Protein AF-A0A2E0V6F6-F1 (afdb_monomer_lite)

Foldseek 3Di:
DPAADPVHNVVVHHPPPPPDDDPVCVVVVVVVLVCLVVVPPPPPVDDHDDPVVSVVVND

Sequence (59 aa):
MGCHGPDKQKARQRFDGVRGFQISDRHLWTKIYEQLSHGEMPPEDEPQLSSPDKAKLLA

Structure (mmCIF, N/CA/C/O backbone):
data_AF-A0A2E0V6F6-F1
#
_entry.id   AF-A0A2E0V6F6-F1
#
loop_
_atom_site.group_PDB
_atom_site.id
_atom_site.type_symbol
_atom_site.label_atom_id
_atom_site.label_alt_id
_atom_site.label_comp_id
_atom_site.label_asym_id
_atom_site.label_entity_id
_atom_site.label_seq_id
_atom_site.pdbx_PDB_ins_code
_atom_site.Cartn_x
_atom_site.Cartn_y
_atom_site.Cartn_z
_atom_site.occupancy
_atom_site.B_iso_or_equiv
_atom_site.auth_seq_id
_atom_site.auth_comp_id
_atom_site.auth_asym_id
_atom_site.auth_atom_id
_atom_site.pdbx_PDB_model_num
ATOM 1 N N . MET A 1 1 ? 4.236 -12.784 1.767 1.00 63.25 1 MET A N 1
ATOM 2 C CA . MET A 1 1 ? 3.352 -12.178 0.746 1.00 63.25 1 MET A CA 1
ATOM 3 C C . MET A 1 1 ? 1.945 -12.731 0.955 1.00 63.25 1 MET A C 1
ATOM 5 O O . MET A 1 1 ? 1.668 -13.805 0.452 1.00 63.25 1 MET A O 1
ATOM 9 N N . GLY A 1 2 ? 1.104 -12.074 1.765 1.00 79.31 2 GLY A N 1
ATOM 10 C CA . GLY A 1 2 ? -0.219 -12.610 2.140 1.00 79.31 2 GLY A CA 1
ATOM 11 C C . GLY A 1 2 ? -1.338 -12.273 1.146 1.00 79.31 2 GLY A C 1
ATOM 12 O O . GLY A 1 2 ? -2.037 -13.161 0.678 1.00 79.31 2 GLY A O 1
ATOM 13 N N . CYS A 1 3 ? -1.492 -10.996 0.778 1.00 86.38 3 CYS A N 1
ATOM 14 C CA . CYS A 1 3 ? -2.603 -10.534 -0.075 1.00 86.38 3 CYS A CA 1
ATOM 15 C C . CYS A 1 3 ? -2.253 -10.278 -1.551 1.00 86.38 3 CYS A C 1
ATOM 17 O O . CYS A 1 3 ? -3.168 -10.138 -2.361 1.00 86.38 3 CYS A O 1
ATOM 19 N N . HIS A 1 4 ? -0.964 -10.205 -1.888 1.00 90.00 4 HIS A N 1
ATOM 20 C CA . HIS A 1 4 ? -0.456 -9.779 -3.205 1.00 90.00 4 HIS A CA 1
ATOM 21 C C . HIS A 1 4 ? 0.674 -10.688 -3.722 1.00 90.00 4 HIS A C 1
ATOM 23 O O . HIS A 1 4 ? 1.617 -10.229 -4.371 1.00 90.00 4 HIS A O 1
ATOM 29 N N . GLY A 1 5 ? 0.602 -11.967 -3.349 1.00 85.12 5 GLY A N 1
ATOM 30 C CA . GLY A 1 5 ? 1.543 -13.021 -3.720 1.00 85.12 5 GLY A CA 1
ATOM 31 C C . GLY A 1 5 ? 0.988 -13.968 -4.793 1.00 85.12 5 GLY A C 1
ATOM 32 O O . GLY A 1 5 ? -0.083 -13.714 -5.346 1.00 85.12 5 GLY A O 1
ATOM 33 N N . PRO A 1 6 ? 1.684 -15.083 -5.075 1.00 85.44 6 PRO A N 1
ATOM 34 C CA . PRO A 1 6 ? 1.246 -16.061 -6.073 1.00 85.44 6 PRO A CA 1
ATOM 35 C C . PRO A 1 6 ? -0.112 -16.691 -5.728 1.00 85.44 6 PRO A C 1
ATOM 37 O O . PRO A 1 6 ? -0.932 -16.882 -6.623 1.00 85.44 6 PRO A O 1
ATOM 40 N N . ASP A 1 7 ? -0.376 -16.925 -4.440 1.00 84.75 7 ASP A N 1
ATOM 41 C CA . ASP A 1 7 ? -1.585 -17.611 -3.965 1.00 84.75 7 ASP A CA 1
ATOM 42 C C . ASP A 1 7 ? -2.811 -16.687 -3.865 1.00 84.75 7 ASP A C 1
ATOM 44 O O . ASP A 1 7 ? -3.954 -17.135 -3.948 1.00 84.75 7 ASP A O 1
ATOM 48 N N . LYS A 1 8 ? -2.593 -15.377 -3.687 1.00 82.56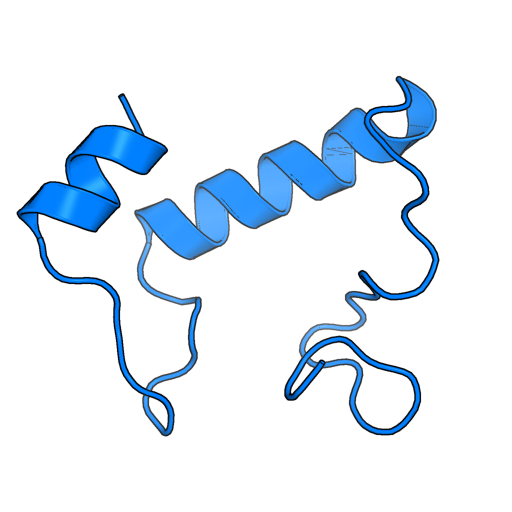 8 LYS A N 1
ATOM 49 C CA . LYS A 1 8 ? -3.654 -14.372 -3.521 1.00 82.56 8 LYS A CA 1
ATOM 50 C C . LYS A 1 8 ? -3.216 -13.058 -4.151 1.00 82.56 8 LYS A C 1
ATOM 52 O O . LYS A 1 8 ? -2.226 -12.466 -3.731 1.00 82.56 8 LYS A O 1
ATOM 57 N N . GLN A 1 9 ? -3.992 -12.596 -5.132 1.00 81.94 9 GLN A N 1
ATOM 58 C CA . GLN A 1 9 ? -3.779 -11.337 -5.854 1.00 81.94 9 GLN A CA 1
ATOM 59 C C . GLN A 1 9 ? -4.971 -10.400 -5.634 1.00 81.94 9 GLN A C 1
ATOM 61 O O . GLN A 1 9 ? -5.749 -10.114 -6.553 1.00 81.94 9 GLN A O 1
ATOM 66 N N . LYS A 1 10 ? -5.165 -9.948 -4.388 1.00 83.94 10 LYS A N 1
ATOM 67 C CA . LYS A 1 10 ? -6.270 -9.043 -4.038 1.00 83.94 10 LYS A CA 1
ATOM 68 C C . LYS A 1 10 ? -6.171 -7.781 -4.904 1.00 83.94 10 LYS A C 1
ATOM 70 O O . LYS A 1 10 ? -5.082 -7.269 -5.159 1.00 83.94 10 LYS A O 1
ATOM 75 N N . ALA A 1 11 ? -7.310 -7.335 -5.437 1.00 82.88 11 ALA A N 1
ATOM 76 C CA . ALA A 1 11 ? -7.399 -6.211 -6.375 1.00 82.88 11 ALA A CA 1
ATOM 77 C C . ALA A 1 11 ? -6.520 -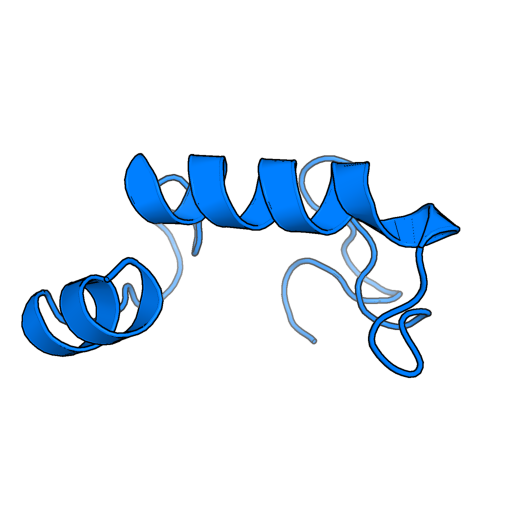6.336 -7.647 1.00 82.88 11 ALA A C 1
ATOM 79 O O . ALA A 1 11 ? -6.131 -5.318 -8.229 1.00 82.88 11 ALA A O 1
ATOM 80 N N . ARG A 1 12 ? -6.220 -7.578 -8.080 1.00 81.88 12 ARG A N 1
ATOM 81 C CA . ARG A 1 12 ? -5.341 -7.914 -9.224 1.00 81.88 12 ARG A CA 1
ATOM 82 C C . ARG A 1 12 ? -3.933 -7.336 -9.100 1.00 81.88 12 ARG A C 1
ATOM 84 O O . ARG A 1 12 ? -3.268 -7.081 -10.101 1.00 81.88 12 ARG A O 1
ATOM 91 N N . GLN A 1 13 ? -3.496 -7.105 -7.868 1.00 83.50 13 GLN A N 1
ATOM 92 C CA . GLN A 1 13 ? -2.217 -6.491 -7.599 1.00 83.50 13 GLN A CA 1
ATOM 93 C C . GLN A 1 13 ? -1.201 -7.555 -7.181 1.00 83.50 13 GLN A C 1
ATOM 95 O O . GLN A 1 13 ? -1.432 -8.288 -6.218 1.00 83.50 13 GLN A O 1
ATOM 100 N N . ARG A 1 14 ? -0.089 -7.631 -7.920 1.00 85.94 14 ARG A N 1
ATOM 101 C CA . ARG A 1 14 ? 1.053 -8.515 -7.654 1.00 85.94 14 ARG A CA 1
ATOM 102 C C . ARG A 1 14 ? 2.264 -7.707 -7.227 1.00 85.94 14 ARG A C 1
ATOM 104 O O . ARG A 1 14 ? 2.662 -6.791 -7.943 1.00 85.94 14 ARG A O 1
ATOM 111 N N . PHE A 1 15 ? 2.851 -8.071 -6.093 1.00 87.44 15 PHE A N 1
ATOM 112 C CA . PHE A 1 15 ? 4.102 -7.477 -5.612 1.00 87.44 15 PHE A CA 1
ATOM 113 C C . PHE A 1 15 ? 5.277 -8.458 -5.689 1.00 87.44 15 PHE A C 1
ATOM 115 O O . PHE A 1 15 ? 6.427 -8.040 -5.683 1.00 87.44 15 PHE A O 1
ATOM 122 N N . ASP A 1 16 ? 5.004 -9.757 -5.827 1.00 84.25 16 ASP A N 1
ATOM 123 C CA . ASP A 1 16 ? 5.999 -10.831 -5.939 1.00 84.25 16 ASP A CA 1
ATOM 124 C C . ASP A 1 16 ? 6.909 -10.711 -7.175 1.00 84.25 16 ASP A C 1
ATOM 126 O O . ASP A 1 16 ? 8.033 -11.203 -7.164 1.00 84.25 16 ASP A O 1
ATOM 130 N N . GLY A 1 17 ? 6.447 -10.036 -8.230 1.00 83.31 17 GLY A N 1
ATOM 131 C CA . GLY A 1 17 ? 7.237 -9.767 -9.436 1.00 83.31 17 GLY A CA 1
ATOM 132 C C . GLY A 1 17 ? 8.058 -8.472 -9.398 1.00 83.31 17 GLY A C 1
ATOM 133 O O . GLY A 1 17 ? 8.819 -8.214 -10.332 1.00 83.31 17 GLY A O 1
ATOM 134 N N . VAL A 1 18 ? 7.908 -7.643 -8.360 1.00 85.69 18 VAL A N 1
ATOM 135 C CA . VAL A 1 18 ? 8.559 -6.329 -8.279 1.00 85.69 18 VAL A CA 1
ATOM 136 C C . VAL A 1 18 ? 9.985 -6.507 -7.759 1.00 85.69 18 VAL A C 1
ATOM 138 O O . VAL A 1 18 ? 10.202 -6.858 -6.604 1.00 85.69 18 VAL A O 1
ATOM 141 N N . ARG A 1 19 ? 10.977 -6.258 -8.621 1.00 83.50 19 ARG A N 1
ATOM 142 C CA . ARG A 1 19 ? 12.413 -6.402 -8.296 1.00 83.50 19 ARG A CA 1
ATOM 143 C C . ARG A 1 19 ? 13.077 -5.105 -7.809 1.00 83.50 19 ARG A C 1
ATOM 145 O O . ARG A 1 19 ? 14.289 -5.071 -7.629 1.00 83.50 19 ARG A O 1
ATOM 152 N N . GLY A 1 20 ? 12.294 -4.046 -7.619 1.00 82.50 20 GLY A N 1
ATOM 153 C CA . GLY A 1 20 ? 12.747 -2.702 -7.262 1.00 82.50 20 GLY A CA 1
ATOM 154 C C . GLY A 1 20 ? 11.897 -1.635 -7.948 1.00 82.50 20 GLY A C 1
ATOM 155 O O . GLY A 1 20 ? 10.936 -1.958 -8.648 1.00 82.50 20 GLY A O 1
ATOM 156 N N . PHE A 1 21 ? 12.247 -0.361 -7.762 1.00 82.00 21 PHE A N 1
ATOM 157 C CA . PHE A 1 21 ? 11.584 0.720 -8.486 1.00 82.00 21 PHE A CA 1
ATOM 158 C C . PHE A 1 21 ? 11.970 0.681 -9.969 1.00 82.00 21 PHE A C 1
ATOM 160 O O . PHE A 1 21 ? 13.143 0.792 -10.323 1.00 82.00 21 PHE A O 1
ATOM 167 N N . GLN A 1 22 ? 10.967 0.562 -10.834 1.00 90.12 22 GLN A N 1
ATOM 168 C CA . GLN A 1 22 ? 11.096 0.750 -12.273 1.00 90.12 22 GLN A CA 1
ATOM 169 C C . GLN A 1 22 ? 10.105 1.821 -12.717 1.00 90.12 22 GLN A C 1
ATOM 171 O O . GLN A 1 22 ? 8.989 1.898 -12.206 1.00 90.12 22 GLN A O 1
ATOM 176 N N . ILE A 1 23 ? 10.487 2.632 -13.705 1.00 88.75 23 ILE A N 1
ATOM 177 C CA . ILE A 1 23 ? 9.614 3.690 -14.243 1.00 88.75 23 ILE A CA 1
ATOM 178 C C . ILE A 1 23 ? 8.307 3.097 -14.796 1.00 88.75 23 ILE A C 1
ATOM 180 O O . ILE A 1 23 ? 7.247 3.707 -14.651 1.00 88.75 23 ILE A O 1
ATOM 184 N N . SER A 1 24 ? 8.364 1.889 -15.368 1.00 88.44 24 SER A N 1
ATOM 185 C CA . SER A 1 24 ? 7.190 1.131 -15.826 1.00 88.44 24 SER A CA 1
ATOM 186 C C . SER A 1 24 ? 6.160 0.890 -14.721 1.00 88.44 24 SER A C 1
ATOM 188 O O . SER A 1 24 ? 4.964 0.836 -14.996 1.00 88.44 24 SER A O 1
ATOM 190 N N . ASP A 1 25 ? 6.611 0.811 -13.469 1.00 89.50 25 ASP A N 1
ATOM 191 C CA . ASP A 1 25 ? 5.788 0.461 -12.315 1.00 89.50 25 ASP A CA 1
ATOM 192 C C . ASP A 1 25 ? 5.226 1.711 -11.619 1.00 89.50 25 ASP A C 1
ATOM 194 O O . ASP A 1 25 ? 4.590 1.614 -10.574 1.00 8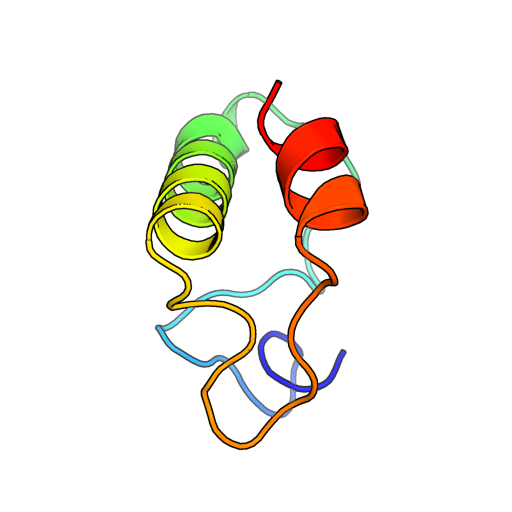9.50 25 ASP A O 1
ATOM 198 N N . ARG A 1 26 ? 5.418 2.911 -12.185 1.00 90.25 26 ARG A N 1
ATOM 199 C CA . ARG A 1 26 ? 4.949 4.173 -11.588 1.00 90.25 26 ARG A CA 1
ATOM 200 C C . ARG A 1 26 ? 3.464 4.135 -11.212 1.00 90.25 26 ARG A C 1
ATOM 202 O O . ARG A 1 26 ? 3.113 4.531 -10.108 1.00 90.25 26 ARG A O 1
ATOM 209 N N . HIS A 1 27 ? 2.609 3.632 -12.102 1.00 90.50 27 HIS A N 1
ATOM 210 C CA . HIS A 1 27 ? 1.166 3.527 -11.847 1.00 90.50 27 HIS A CA 1
ATOM 211 C C . HIS A 1 27 ? 0.846 2.592 -10.678 1.00 90.50 27 HIS A C 1
ATOM 213 O O . HIS A 1 27 ? -0.067 2.858 -9.900 1.00 90.50 27 HIS A O 1
ATOM 219 N N . LEU A 1 28 ? 1.614 1.510 -10.544 1.00 90.19 28 LEU A N 1
ATOM 220 C CA . LEU A 1 28 ? 1.499 0.587 -9.426 1.00 90.19 28 LEU A CA 1
ATOM 221 C C . LEU A 1 28 ? 1.802 1.308 -8.104 1.00 90.19 28 LEU A C 1
ATOM 223 O O . LEU A 1 28 ? 1.006 1.234 -7.170 1.00 90.19 28 LEU A O 1
ATOM 227 N N . TRP A 1 29 ? 2.900 2.061 -8.043 1.00 90.56 29 TRP A N 1
ATOM 228 C CA . TRP A 1 29 ? 3.264 2.825 -6.848 1.00 90.56 29 TRP A CA 1
ATOM 229 C C . TRP A 1 29 ? 2.241 3.910 -6.497 1.00 90.56 29 TRP A C 1
ATOM 231 O O . TRP A 1 29 ? 1.901 4.054 -5.325 1.00 90.56 29 TRP A O 1
ATOM 241 N N . THR A 1 30 ? 1.690 4.616 -7.491 1.00 92.12 30 THR A N 1
ATOM 242 C CA . THR A 1 30 ? 0.596 5.579 -7.271 1.00 92.12 30 THR A CA 1
ATOM 243 C C . THR A 1 30 ? -0.620 4.906 -6.639 1.00 92.12 30 THR A C 1
ATOM 245 O O . THR A 1 30 ? -1.122 5.381 -5.626 1.00 92.12 30 THR A O 1
ATOM 248 N N . LYS A 1 31 ? -1.040 3.752 -7.164 1.00 91.44 31 LYS A N 1
ATOM 249 C CA . LYS A 1 31 ? -2.178 3.006 -6.616 1.00 91.44 31 LYS A CA 1
ATOM 250 C C . LYS A 1 31 ? -1.924 2.524 -5.184 1.00 91.44 31 LYS A C 1
ATOM 252 O O . LYS A 1 31 ? -2.808 2.630 -4.342 1.00 91.44 31 LYS A O 1
ATOM 257 N N . ILE A 1 32 ? -0.719 2.030 -4.886 1.00 91.19 32 ILE A N 1
ATOM 258 C CA . ILE A 1 32 ? -0.324 1.651 -3.517 1.00 91.19 32 ILE A CA 1
ATOM 259 C C . ILE A 1 32 ? -0.460 2.848 -2.570 1.00 91.19 32 ILE A C 1
ATOM 261 O O . ILE A 1 32 ? -1.030 2.709 -1.490 1.00 91.19 32 ILE A O 1
ATOM 265 N N . TYR A 1 33 ? 0.044 4.015 -2.979 1.00 92.62 33 TYR A N 1
ATOM 266 C CA . TYR A 1 33 ? -0.016 5.233 -2.176 1.00 92.62 33 TYR A CA 1
ATOM 267 C C . TYR A 1 33 ? -1.461 5.662 -1.886 1.00 92.62 33 TYR A C 1
ATOM 269 O O . TYR A 1 33 ? -1.796 5.955 -0.739 1.00 92.62 33 TYR A O 1
ATOM 277 N N . GLU A 1 34 ? -2.334 5.649 -2.896 1.00 93.12 34 GLU A N 1
ATOM 278 C CA . GLU A 1 34 ? -3.758 5.979 -2.747 1.00 93.12 34 GLU A CA 1
ATOM 279 C C . GLU A 1 34 ? -4.467 5.017 -1.783 1.00 93.12 34 GLU A C 1
ATOM 281 O O . GLU A 1 34 ? -5.126 5.457 -0.841 1.00 93.12 34 GLU A O 1
ATOM 286 N N . GLN A 1 35 ? -4.268 3.707 -1.952 1.00 91.88 35 GLN A N 1
ATOM 287 C CA . GLN A 1 35 ? -4.886 2.693 -1.091 1.00 91.88 35 GLN A CA 1
ATOM 288 C C . GLN A 1 35 ? -4.419 2.799 0.364 1.00 91.88 35 GLN A C 1
ATOM 290 O O . GLN A 1 35 ? -5.231 2.695 1.286 1.00 91.88 35 GLN A O 1
ATOM 295 N N . LEU A 1 36 ? -3.124 3.051 0.588 1.00 91.69 36 LEU A N 1
ATOM 296 C CA . LEU A 1 36 ? -2.589 3.307 1.926 1.00 91.69 36 LEU A CA 1
ATOM 297 C C . LEU A 1 36 ? -3.193 4.581 2.520 1.00 91.69 36 LEU A C 1
ATOM 299 O O . LEU A 1 36 ? -3.638 4.572 3.668 1.00 91.69 36 LEU A O 1
ATOM 303 N N . SER A 1 37 ? -3.262 5.660 1.737 1.00 91.06 37 SER A N 1
ATOM 304 C CA . SER A 1 37 ? -3.826 6.947 2.157 1.00 91.06 37 SER A CA 1
ATOM 305 C C . SER A 1 37 ? -5.277 6.797 2.605 1.00 91.06 37 SER A C 1
ATOM 307 O O . SER A 1 37 ? -5.622 7.203 3.719 1.00 91.06 37 SER A O 1
ATOM 309 N N . HIS A 1 38 ? -6.091 6.099 1.814 1.00 91.06 38 HIS A N 1
ATOM 310 C CA . HIS A 1 38 ? -7.503 5.843 2.104 1.00 91.06 38 HIS A CA 1
ATOM 311 C C . HIS A 1 38 ? -7.735 4.783 3.192 1.00 91.06 38 HIS A C 1
ATOM 313 O O . HIS A 1 38 ? -8.847 4.663 3.693 1.00 91.06 38 HIS A O 1
ATOM 319 N N . GLY A 1 39 ? -6.699 4.045 3.609 1.00 89.50 39 GLY A N 1
ATOM 320 C CA . GLY A 1 39 ? -6.835 2.972 4.601 1.00 89.50 39 GLY A CA 1
ATOM 321 C C . GLY A 1 39 ? -7.462 1.691 4.045 1.00 89.50 39 GLY A C 1
ATOM 322 O O . GLY A 1 39 ? -7.912 0.852 4.813 1.00 89.50 39 GLY A O 1
ATOM 323 N N . GLU A 1 40 ? -7.472 1.522 2.722 1.00 90.50 40 GLU A N 1
ATOM 324 C CA . GLU A 1 40 ? -7.950 0.308 2.045 1.00 90.50 40 GLU A CA 1
ATOM 325 C C . GLU A 1 40 ? -6.918 -0.834 2.084 1.00 90.50 40 GLU A C 1
ATOM 327 O O . GLU A 1 40 ? -7.240 -1.988 1.781 1.00 90.50 40 GLU A O 1
ATOM 332 N N . MET A 1 41 ? -5.661 -0.508 2.413 1.00 91.50 41 MET A N 1
ATOM 333 C CA . MET A 1 41 ? -4.562 -1.457 2.553 1.00 91.50 41 MET A CA 1
ATOM 334 C C . MET A 1 41 ? -3.794 -1.222 3.867 1.00 91.50 41 MET A C 1
ATOM 336 O O . MET A 1 41 ? -3.387 -0.086 4.116 1.00 91.50 41 MET A O 1
ATOM 340 N N . PRO A 1 42 ? -3.504 -2.275 4.657 1.00 91.62 42 PRO A N 1
ATOM 341 C CA . PRO A 1 42 ? -4.031 -3.646 4.558 1.00 91.62 42 PRO A CA 1
ATOM 342 C C . PRO A 1 42 ? -5.571 -3.697 4.612 1.00 91.62 42 PRO A C 1
ATOM 344 O O . PRO A 1 42 ? -6.195 -2.689 4.923 1.00 91.62 42 PRO A O 1
ATOM 347 N N . PRO A 1 43 ? -6.223 -4.805 4.230 1.00 90.06 43 PRO A N 1
ATOM 348 C CA . PRO A 1 43 ? -7.675 -4.899 4.357 1.00 90.06 43 PRO A CA 1
ATOM 349 C C . PRO A 1 43 ? -8.119 -4.986 5.827 1.00 90.06 43 PRO A C 1
ATOM 351 O O . PRO A 1 43 ? -7.304 -5.253 6.701 1.00 90.06 43 PRO A O 1
ATOM 354 N N . GLU A 1 44 ? -9.411 -4.778 6.095 1.00 88.00 44 GLU A N 1
ATOM 355 C CA . GLU A 1 44 ? -9.971 -4.722 7.461 1.00 88.00 44 GLU A CA 1
ATOM 356 C C . GLU A 1 44 ? -9.734 -5.990 8.301 1.00 88.00 44 GLU A C 1
ATOM 358 O O . GLU A 1 44 ? -9.679 -5.914 9.525 1.00 88.00 44 GLU A O 1
ATOM 363 N N . ASP A 1 45 ? -9.586 -7.149 7.652 1.00 89.25 45 ASP A N 1
ATOM 364 C CA . ASP A 1 45 ? -9.300 -8.444 8.276 1.00 89.25 45 ASP A CA 1
ATOM 365 C C . ASP A 1 45 ? -7.822 -8.634 8.664 1.00 89.25 45 ASP A C 1
ATOM 367 O O . ASP A 1 45 ? -7.472 -9.637 9.284 1.00 89.25 45 ASP A O 1
ATOM 371 N N . GLU A 1 46 ? -6.957 -7.677 8.325 1.00 90.62 46 GLU A N 1
ATOM 372 C CA . GLU A 1 46 ? 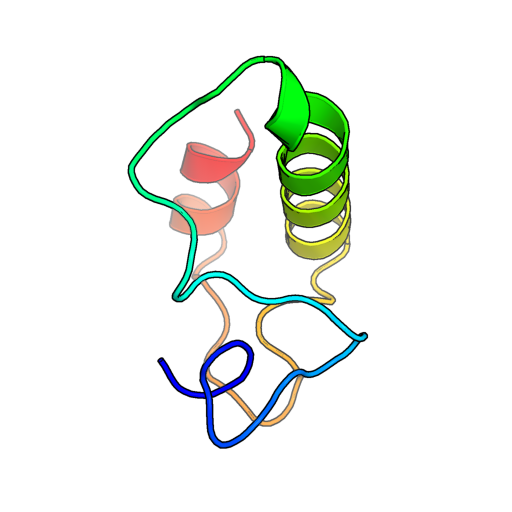-5.519 -7.714 8.572 1.00 90.62 46 GLU A CA 1
ATOM 373 C C . GLU A 1 46 ? -5.078 -6.535 9.465 1.00 90.62 46 GLU A C 1
ATOM 375 O O . GLU A 1 46 ? -5.700 -5.468 9.459 1.00 90.62 46 GLU A O 1
ATOM 380 N N . PRO A 1 47 ? -3.978 -6.673 10.227 1.00 90.75 47 PRO A N 1
ATOM 381 C CA . PRO A 1 47 ? -3.471 -5.591 11.066 1.00 90.75 47 PRO A CA 1
ATOM 382 C C . PRO A 1 47 ? -3.127 -4.330 10.259 1.00 90.75 47 PRO A C 1
ATOM 384 O O . PRO A 1 47 ? -2.292 -4.362 9.355 1.00 90.75 47 PRO A O 1
ATOM 387 N N . GLN A 1 48 ? -3.738 -3.202 10.628 1.00 89.62 48 GLN A N 1
ATOM 388 C CA . GLN A 1 48 ? -3.425 -1.888 10.065 1.00 89.62 48 GLN A CA 1
ATOM 389 C C . GLN A 1 48 ? -2.111 -1.323 10.611 1.00 89.62 48 GLN A C 1
ATOM 391 O O . GLN A 1 48 ? -1.681 -1.635 11.724 1.00 89.62 48 GLN A O 1
ATOM 396 N N . LEU A 1 49 ? -1.501 -0.423 9.839 1.00 88.31 49 LEU A N 1
ATOM 397 C CA . LEU A 1 49 ? -0.391 0.394 10.322 1.00 88.31 49 LEU A CA 1
ATOM 398 C C . LEU A 1 49 ? -0.871 1.338 11.429 1.00 88.31 49 LEU A C 1
ATOM 400 O O . LEU A 1 49 ? -1.975 1.883 11.369 1.00 88.31 49 LEU A O 1
ATOM 404 N N . SER A 1 50 ? -0.008 1.586 12.414 1.00 89.12 50 SER A N 1
ATOM 405 C CA . SER A 1 50 ? -0.259 2.632 13.402 1.00 89.12 50 SER A CA 1
ATOM 406 C C . SER A 1 50 ? -0.330 4.002 12.709 1.00 89.12 50 SER A C 1
ATOM 408 O O . SER A 1 50 ? 0.354 4.239 11.709 1.00 89.12 50 SER A O 1
ATOM 410 N N . SER A 1 51 ? -1.119 4.937 13.245 1.00 87.88 51 SER A N 1
ATOM 411 C CA . SER A 1 51 ? -1.195 6.308 12.720 1.00 87.88 51 SER A CA 1
ATOM 412 C C . SER A 1 51 ? 0.175 6.979 12.501 1.00 87.88 51 SER A C 1
ATOM 414 O O . SER A 1 51 ? 0.360 7.567 11.434 1.00 87.88 51 SER A O 1
ATOM 416 N N . PRO A 1 52 ? 1.159 6.902 13.428 1.00 89.38 52 PRO A N 1
ATOM 417 C CA . PRO A 1 52 ? 2.469 7.511 13.197 1.00 89.38 52 PRO A CA 1
ATOM 418 C C . PRO A 1 52 ? 3.282 6.820 12.095 1.00 89.38 52 PRO A C 1
ATOM 420 O O . PRO A 1 52 ? 4.003 7.501 11.368 1.00 89.38 52 PRO A O 1
ATOM 423 N N . ASP A 1 53 ? 3.172 5.502 11.930 1.00 89.81 53 ASP A N 1
ATOM 424 C CA . ASP A 1 53 ? 3.896 4.793 10.867 1.00 89.81 53 ASP A CA 1
ATOM 425 C C . ASP A 1 53 ? 3.262 5.039 9.499 1.00 89.81 53 ASP A C 1
ATOM 427 O O . ASP A 1 53 ? 3.969 5.267 8.518 1.00 89.81 53 ASP A O 1
ATOM 431 N N . LYS A 1 54 ? 1.927 5.098 9.447 1.00 88.81 54 LYS A N 1
ATOM 432 C CA . LYS A 1 54 ? 1.190 5.518 8.255 1.00 88.81 54 LYS A CA 1
ATOM 433 C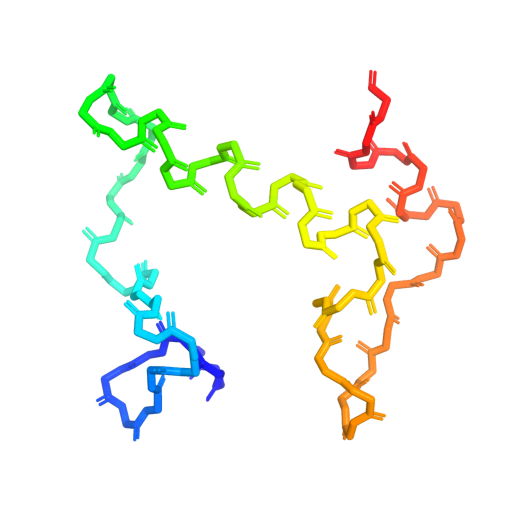 C . LYS A 1 54 ? 1.589 6.936 7.836 1.00 88.81 54 LYS A C 1
ATOM 435 O O . LYS A 1 54 ? 1.843 7.164 6.660 1.00 88.81 54 LYS A O 1
ATOM 440 N N . ALA A 1 55 ? 1.711 7.870 8.782 1.00 88.31 55 ALA A N 1
ATOM 441 C CA . ALA A 1 55 ? 2.141 9.237 8.487 1.00 88.31 55 ALA A CA 1
ATOM 442 C C . ALA A 1 55 ? 3.565 9.291 7.909 1.00 88.31 55 ALA A C 1
ATOM 444 O O . ALA A 1 55 ? 3.785 9.971 6.916 1.00 88.31 55 ALA A O 1
ATOM 445 N N . LYS A 1 56 ? 4.518 8.535 8.471 1.00 90.94 56 LYS A N 1
ATOM 446 C CA . LYS A 1 56 ? 5.896 8.461 7.945 1.00 90.94 56 LYS A CA 1
ATOM 447 C C . LYS A 1 56 ? 5.979 7.877 6.534 1.00 90.94 56 LYS A C 1
ATOM 449 O O . LYS A 1 56 ? 6.888 8.229 5.798 1.00 90.94 56 LYS A O 1
ATOM 454 N N . LEU A 1 57 ? 5.077 6.961 6.184 1.00 88.00 57 LEU A N 1
ATOM 455 C CA . LEU A 1 57 ? 5.032 6.337 4.858 1.00 88.00 57 LEU A CA 1
ATOM 456 C C . LEU A 1 57 ? 4.366 7.221 3.795 1.00 88.00 57 LEU A C 1
ATOM 458 O O . LEU A 1 57 ? 4.583 6.991 2.608 1.00 88.00 57 LEU A O 1
ATOM 462 N N . LEU A 1 58 ? 3.535 8.183 4.210 1.00 87.81 58 LEU A N 1
ATOM 463 C CA . LEU A 1 58 ? 2.753 9.042 3.316 1.00 87.81 58 LEU A CA 1
ATOM 464 C C . LEU A 1 58 ? 3.262 10.491 3.224 1.00 87.81 58 LEU A C 1
ATOM 466 O O . LEU A 1 58 ? 2.756 11.234 2.379 1.00 87.81 58 LEU A O 1
ATOM 470 N N . ALA A 1 59 ? 4.203 10.874 4.092 1.00 80.94 59 ALA A N 1
ATOM 471 C CA . ALA A 1 59 ? 4.870 12.179 4.129 1.00 80.94 59 ALA A CA 1
ATOM 472 C C . ALA A 1 59 ? 6.026 12.264 3.124 1.00 80.94 59 ALA A C 1
ATOM 474 O O . ALA A 1 59 ? 6.209 13.367 2.565 1.00 8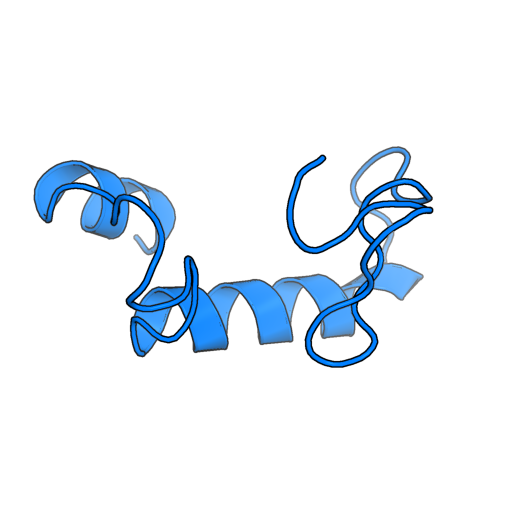0.94 59 ALA A O 1
#

Radius of gyration: 12.0 Å; chains: 1; bounding box: 23×30×29 Å

Secondary structure (DSSP, 8-state):
--SBSSS-BGGG---TT--S--GGGHHHHHHHHHHHHHT-SS-TTSPPPPHHHHHHHH-

pLDDT: mean 87.47, std 4.67, range [63.25, 93.12]